Protein AF-A0A662MNM0-F1 (afdb_monomer_lite)

Secondary structure (DSSP, 8-state):
-PPPPHHHHHHHHHHHHHTT--GGG-HHHHHHHHHHHHHHHTPPTTSTHHHHHHHHHHHHHTTTT-HHHHHHHHHHHHHHHHHHHHHHHHHHTTS---PPPP--HHHHHHHGGG---HHHHHHHHHHHHHHHHHHHHHHHHHHHHHT-

pLDDT: mean 77.23, std 17.56, range [38.41, 95.81]

Structure (mmCIF, N/CA/C/O backbone):
data_AF-A0A662MNM0-F1
#
_entry.id   AF-A0A662MNM0-F1
#
loop_
_atom_site.group_PDB
_atom_site.id
_atom_site.type_symbol
_atom_site.label_atom_id
_atom_site.label_alt_id
_atom_site.label_comp_id
_atom_site.label_asym_id
_atom_site.label_entity_id
_atom_site.label_seq_id
_atom_site.pdbx_PDB_ins_code
_atom_site.Cartn_x
_atom_site.Cartn_y
_atom_site.Cartn_z
_atom_site.occupancy
_atom_site.B_iso_or_equiv
_atom_site.auth_seq_id
_atom_site.auth_comp_id
_atom_site.auth_asym_id
_atom_site.auth_atom_id
_atom_site.pdbx_PDB_model_num
ATOM 1 N N . MET A 1 1 ? -4.646 8.590 -11.376 1.00 70.25 1 MET A N 1
ATOM 2 C CA . MET A 1 1 ? -5.258 8.574 -10.025 1.00 70.25 1 MET A 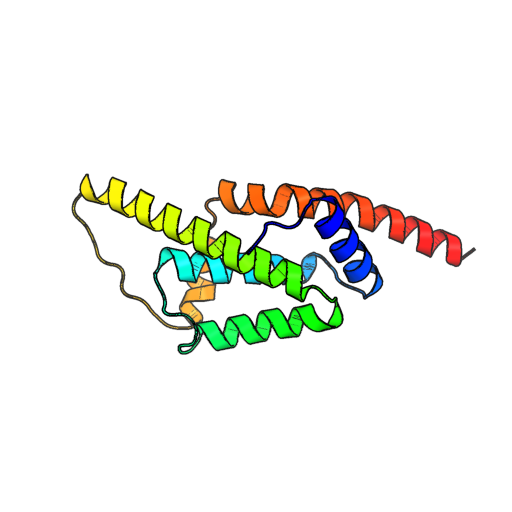CA 1
ATOM 3 C C . MET A 1 1 ? -4.699 9.737 -9.214 1.00 70.25 1 MET A C 1
ATOM 5 O O . MET A 1 1 ? -3.491 9.937 -9.261 1.00 70.25 1 MET A O 1
ATOM 9 N N . LYS A 1 2 ? -5.546 10.512 -8.523 1.00 82.31 2 LYS A N 1
ATOM 10 C CA . LYS A 1 2 ? -5.106 11.634 -7.674 1.00 82.31 2 LYS A CA 1
ATOM 11 C C . LYS A 1 2 ? -4.439 11.101 -6.398 1.00 82.31 2 LYS A C 1
ATOM 13 O O . LYS A 1 2 ? -4.939 10.139 -5.818 1.00 82.31 2 LYS A O 1
ATOM 18 N N . GLU A 1 3 ? -3.319 11.698 -5.996 1.00 85.62 3 GLU A N 1
ATOM 19 C CA . GLU A 1 3 ? -2.673 11.416 -4.708 1.00 85.62 3 GLU A CA 1
ATOM 20 C C . GLU A 1 3 ? -3.598 11.876 -3.565 1.00 85.62 3 GLU A C 1
ATOM 22 O O . GLU A 1 3 ? -4.094 13.006 -3.625 1.00 85.62 3 GLU A O 1
ATOM 27 N N . PRO A 1 4 ? -3.913 11.005 -2.586 1.00 88.56 4 PRO A N 1
ATOM 28 C CA . PRO A 1 4 ? -4.736 11.386 -1.446 1.00 88.56 4 PRO A CA 1
ATOM 29 C C . PRO A 1 4 ? -4.005 12.430 -0.597 1.00 88.56 4 PRO A C 1
ATOM 31 O O . PRO A 1 4 ? -2.785 12.362 -0.443 1.00 88.56 4 PRO A O 1
ATOM 34 N N . SER A 1 5 ? -4.749 13.384 -0.039 1.00 91.81 5 SER A N 1
ATOM 35 C CA . SER A 1 5 ? -4.183 14.350 0.905 1.00 91.81 5 SER A CA 1
ATOM 36 C C . SER A 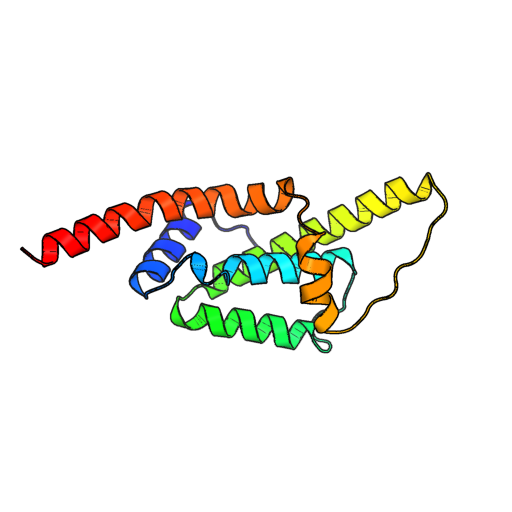1 5 ? -3.753 13.668 2.206 1.00 91.81 5 SER A C 1
ATOM 38 O O . SER A 1 5 ? -4.177 12.552 2.522 1.00 91.81 5 SER A O 1
ATOM 40 N N . GLU A 1 6 ? -2.926 14.349 2.996 1.00 89.06 6 GLU A N 1
ATOM 41 C CA . GLU A 1 6 ? -2.499 13.819 4.289 1.00 89.06 6 GLU A CA 1
ATOM 42 C C . GLU A 1 6 ? -3.683 13.609 5.250 1.00 89.06 6 GLU A C 1
ATOM 44 O O . GLU A 1 6 ? -3.788 12.546 5.861 1.00 89.06 6 GLU A O 1
ATOM 49 N N . GLU A 1 7 ? -4.631 14.551 5.305 1.00 90.00 7 GLU A N 1
ATOM 50 C CA . GLU A 1 7 ? -5.903 14.392 6.023 1.00 90.00 7 GLU A CA 1
ATOM 51 C C . GLU A 1 7 ? -6.703 13.163 5.566 1.00 90.00 7 GLU A C 1
ATOM 53 O O . GLU A 1 7 ? -7.251 12.441 6.400 1.00 90.00 7 GLU A O 1
ATOM 58 N N . GLU A 1 8 ? -6.761 12.885 4.258 1.00 91.50 8 GLU A N 1
ATOM 59 C CA . GLU A 1 8 ? -7.443 11.691 3.748 1.00 91.50 8 GLU A CA 1
ATOM 60 C C . GLU A 1 8 ? -6.740 10.406 4.206 1.00 91.50 8 GLU A C 1
ATOM 62 O O . GLU A 1 8 ? -7.406 9.456 4.622 1.00 91.50 8 GLU A O 1
ATOM 67 N N . ILE A 1 9 ? -5.402 10.371 4.159 1.00 91.88 9 ILE A N 1
ATOM 68 C CA . ILE A 1 9 ? -4.603 9.241 4.658 1.00 91.88 9 ILE A CA 1
ATOM 69 C C . ILE A 1 9 ? -4.846 9.056 6.160 1.00 91.88 9 ILE A C 1
ATOM 71 O O . ILE A 1 9 ? -5.067 7.931 6.612 1.00 91.88 9 ILE A O 1
ATOM 75 N N . ARG A 1 10 ? -4.865 10.151 6.928 1.00 91.62 10 ARG A N 1
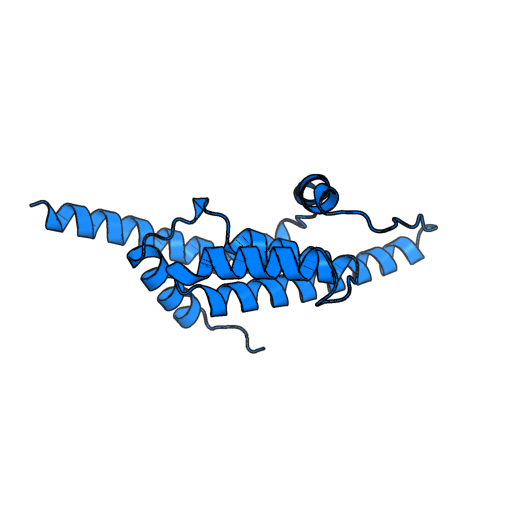ATOM 76 C CA . ARG A 1 10 ? -5.123 10.144 8.371 1.00 91.62 10 ARG A CA 1
ATOM 77 C C . ARG A 1 10 ? -6.482 9.552 8.705 1.00 91.62 10 ARG A C 1
ATOM 79 O O . ARG A 1 10 ? -6.558 8.675 9.563 1.00 91.62 10 ARG A O 1
ATOM 86 N N . GLU A 1 11 ? -7.536 9.977 8.019 1.00 93.31 11 GLU A N 1
ATOM 87 C CA . GLU A 1 11 ? -8.883 9.465 8.271 1.00 93.31 11 GLU A CA 1
ATOM 88 C C . GLU A 1 11 ? -9.014 7.980 7.903 1.00 93.31 11 GLU A C 1
ATOM 90 O O . GLU A 1 11 ? -9.622 7.206 8.646 1.00 93.31 11 GLU A O 1
ATOM 95 N N . ILE A 1 12 ? -8.399 7.553 6.794 1.00 93.62 12 ILE A N 1
ATOM 96 C CA . ILE A 1 12 ? -8.366 6.137 6.401 1.00 93.62 12 ILE A CA 1
ATOM 97 C C . ILE A 1 12 ? -7.661 5.301 7.473 1.00 93.62 12 ILE A C 1
ATOM 99 O O . ILE A 1 12 ? -8.218 4.301 7.925 1.00 93.62 12 ILE A O 1
ATOM 103 N N . LEU A 1 13 ? -6.466 5.713 7.905 1.00 91.50 13 LEU A N 1
ATOM 104 C CA . LEU A 1 13 ? -5.682 4.973 8.895 1.00 91.50 13 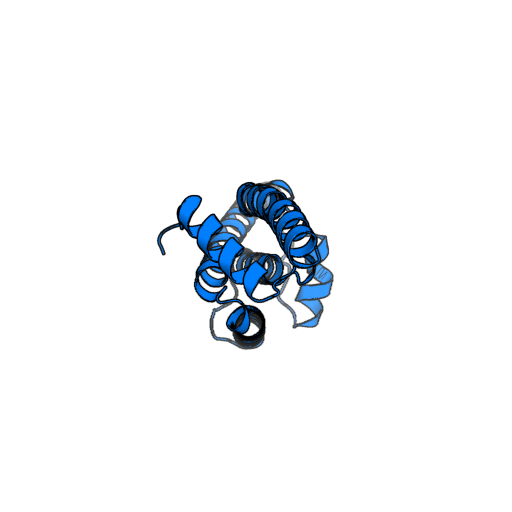LEU A CA 1
ATOM 105 C C . LEU A 1 13 ? -6.370 4.953 10.259 1.00 91.50 13 LEU A C 1
ATOM 107 O O . LEU A 1 13 ? -6.430 3.904 10.892 1.00 91.50 13 LEU A O 1
ATOM 111 N N . ARG A 1 14 ? -6.975 6.063 10.691 1.00 91.06 14 ARG A N 1
ATOM 112 C CA . ARG A 1 14 ? -7.735 6.115 11.947 1.00 91.06 14 ARG A CA 1
ATOM 113 C C . ARG A 1 14 ? -8.868 5.093 11.963 1.00 91.06 14 ARG A C 1
ATOM 115 O O . ARG A 1 14 ? -9.001 4.348 12.932 1.00 91.06 14 ARG A O 1
ATOM 122 N N . ARG A 1 15 ? -9.653 5.029 10.883 1.00 91.31 15 ARG A N 1
ATOM 123 C CA . ARG A 1 15 ? -10.728 4.037 10.733 1.00 91.31 15 ARG A CA 1
ATOM 124 C C . ARG A 1 15 ? -10.184 2.617 10.659 1.00 91.31 15 ARG A C 1
ATOM 126 O O . ARG A 1 15 ? -10.755 1.727 11.274 1.00 91.31 15 ARG A O 1
ATOM 133 N N . ALA A 1 16 ? -9.089 2.405 9.934 1.00 91.75 16 ALA A N 1
ATOM 134 C CA . ALA A 1 16 ? -8.463 1.094 9.823 1.00 91.75 16 ALA A CA 1
ATOM 135 C C . ALA A 1 16 ? -8.038 0.568 11.200 1.00 91.75 16 ALA A C 1
ATOM 137 O O . ALA A 1 16 ? -8.369 -0.563 11.543 1.00 91.75 16 ALA A O 1
ATOM 138 N N . VAL A 1 17 ? -7.381 1.393 12.024 1.00 89.44 17 VAL A N 1
ATOM 139 C CA . VAL A 1 17 ? -6.948 0.976 13.368 1.00 89.44 17 VAL A CA 1
ATOM 140 C C . VAL A 1 17 ? -8.146 0.723 14.293 1.00 89.44 17 VAL A C 1
ATOM 142 O O . VAL A 1 17 ? -8.128 -0.234 15.059 1.00 89.44 17 VAL A O 1
ATOM 145 N N . GLN A 1 18 ? -9.235 1.496 14.185 1.00 88.56 18 GLN A N 1
ATOM 146 C CA . GLN A 1 18 ? -10.491 1.189 14.895 1.00 88.56 18 GLN A CA 1
ATOM 147 C C . GLN A 1 18 ? -11.091 -0.169 14.497 1.00 88.56 18 GLN A C 1
ATOM 149 O O . GLN A 1 18 ? -11.770 -0.796 15.303 1.00 88.56 18 GLN A O 1
ATOM 154 N N . LEU A 1 19 ? -10.836 -0.618 13.267 1.00 89.69 19 LEU A N 1
ATOM 155 C CA . LEU A 1 19 ? -11.240 -1.926 12.747 1.00 89.69 19 LEU A CA 1
ATOM 156 C C . LEU A 1 19 ? -10.208 -3.031 13.042 1.00 89.69 19 LEU A C 1
ATOM 158 O O . LEU A 1 19 ? -10.356 -4.141 12.537 1.00 89.69 19 LEU A O 1
ATOM 162 N N . GLY A 1 20 ? -9.175 -2.745 13.841 1.00 87.81 20 GLY A N 1
ATOM 163 C CA . GLY A 1 20 ? -8.152 -3.713 14.243 1.00 87.81 20 GLY A CA 1
ATOM 164 C C . GLY A 1 20 ? -6.963 -3.830 13.290 1.00 87.81 20 GLY A C 1
ATOM 165 O O . GLY A 1 20 ? -6.224 -4.803 13.372 1.00 87.81 20 GLY A O 1
ATOM 166 N N . TYR A 1 21 ? -6.766 -2.875 12.376 1.00 87.81 21 TYR A N 1
ATOM 167 C CA . TYR A 1 21 ? -5.563 -2.850 11.544 1.00 87.81 21 TYR A CA 1
ATOM 168 C C . TYR A 1 21 ? -4.321 -2.538 12.382 1.00 87.81 21 TYR A C 1
ATOM 170 O O . TYR A 1 21 ? -4.242 -1.493 13.036 1.00 87.81 21 TYR A O 1
ATOM 178 N N . GLU A 1 22 ? -3.315 -3.397 12.270 1.00 83.94 22 GLU A N 1
ATOM 179 C CA . GLU A 1 22 ? -1.988 -3.195 12.840 1.00 83.94 22 GLU A CA 1
ATOM 180 C C . GLU A 1 22 ? -0.967 -2.971 11.721 1.00 83.94 22 GLU A C 1
ATOM 182 O O . GLU A 1 22 ? -1.057 -3.552 10.640 1.00 83.94 22 GLU A O 1
ATOM 187 N N . LYS A 1 23 ? 0.017 -2.095 11.958 1.00 74.06 23 LYS A N 1
ATOM 188 C CA . LYS A 1 23 ? 1.037 -1.777 10.944 1.00 74.06 23 LYS A CA 1
ATOM 189 C C . LYS A 1 23 ? 1.861 -3.021 10.592 1.00 74.06 23 LYS A C 1
ATOM 191 O O . LYS A 1 23 ? 2.260 -3.198 9.449 1.00 74.06 23 LYS A O 1
ATOM 196 N N . GLU A 1 24 ? 2.058 -3.871 11.586 1.00 77.56 24 GLU A N 1
ATOM 197 C CA . GLU A 1 24 ? 2.765 -5.143 11.570 1.00 77.56 24 GLU A CA 1
ATOM 198 C C . GLU A 1 24 ? 2.141 -6.163 10.598 1.00 77.56 24 GLU A C 1
ATOM 200 O O . GLU A 1 24 ? 2.755 -7.177 10.297 1.00 77.56 24 GLU A O 1
ATOM 205 N N . MET A 1 25 ? 0.941 -5.890 10.069 1.00 78.31 25 MET A N 1
ATOM 206 C CA . MET A 1 25 ? 0.300 -6.706 9.035 1.00 78.31 25 MET A CA 1
ATOM 207 C C . MET A 1 25 ? 0.873 -6.482 7.624 1.00 78.31 25 MET A C 1
ATOM 209 O O . MET A 1 25 ? 0.443 -7.166 6.699 1.00 78.31 25 MET A O 1
ATOM 213 N N . GLU A 1 26 ? 1.748 -5.486 7.436 1.00 86.12 26 GLU A N 1
ATOM 214 C CA . GLU A 1 26 ? 2.523 -5.180 6.213 1.00 86.12 26 GLU A CA 1
ATOM 215 C C . GLU A 1 26 ? 1.729 -4.965 4.903 1.00 86.12 26 GLU A C 1
ATOM 217 O O . GLU A 1 26 ? 2.307 -4.630 3.874 1.00 86.12 26 GLU A O 1
ATOM 222 N N . ILE A 1 27 ? 0.391 -5.006 4.931 1.00 92.94 27 ILE A N 1
ATOM 223 C CA . ILE A 1 27 ? -0.493 -4.929 3.748 1.00 92.94 27 ILE A CA 1
ATOM 224 C C . ILE A 1 27 ? -0.209 -3.695 2.871 1.00 92.94 27 ILE A C 1
ATOM 226 O O . ILE A 1 27 ? -0.263 -3.753 1.641 1.00 92.94 27 ILE A O 1
ATOM 230 N N . LEU A 1 28 ? 0.068 -2.550 3.503 1.00 92.00 28 LEU A N 1
ATOM 231 C CA . LEU A 1 28 ? 0.400 -1.312 2.796 1.00 92.00 28 LEU A CA 1
ATOM 232 C C . LEU A 1 28 ? 1.749 -1.423 2.071 1.00 92.00 28 LEU A C 1
ATOM 234 O O . LEU A 1 28 ? 1.881 -0.937 0.947 1.00 92.00 28 LEU A O 1
ATOM 238 N N . GLU A 1 29 ? 2.736 -2.053 2.709 1.00 90.50 29 GLU A N 1
ATOM 239 C CA . GLU A 1 29 ? 4.073 -2.268 2.153 1.00 90.50 29 GLU A CA 1
ATOM 240 C C . GLU A 1 29 ? 4.025 -3.250 0.989 1.00 90.50 29 GLU A C 1
ATOM 242 O O . GLU A 1 29 ? 4.600 -2.960 -0.058 1.00 90.50 29 GLU A O 1
ATOM 247 N N . ASP A 1 30 ? 3.263 -4.336 1.122 1.00 91.94 30 ASP A N 1
ATOM 248 C CA . ASP A 1 30 ? 3.042 -5.317 0.057 1.00 91.94 30 ASP A CA 1
ATOM 249 C C . ASP A 1 30 ? 2.478 -4.658 -1.205 1.00 91.94 30 ASP A C 1
ATOM 251 O O . ASP A 1 30 ? 2.977 -4.886 -2.307 1.00 91.94 30 ASP A O 1
ATOM 255 N N . ALA A 1 31 ? 1.480 -3.777 -1.055 1.00 93.94 31 ALA A N 1
ATOM 256 C CA . ALA A 1 31 ? 0.899 -3.048 -2.183 1.00 93.94 31 ALA A CA 1
ATOM 257 C C . ALA A 1 31 ? 1.947 -2.206 -2.919 1.00 93.94 31 ALA A C 1
ATOM 259 O O . ALA A 1 31 ? 2.013 -2.225 -4.149 1.00 93.94 31 ALA A O 1
ATOM 260 N N . TYR A 1 32 ? 2.770 -1.476 -2.163 1.00 92.38 32 TYR A N 1
ATOM 261 C CA . TYR A 1 32 ? 3.835 -0.653 -2.723 1.00 92.38 32 TYR A CA 1
ATOM 262 C C . TYR A 1 32 ? 4.907 -1.505 -3.419 1.00 92.38 32 TYR A C 1
ATOM 264 O O . TYR A 1 32 ? 5.270 -1.206 -4.557 1.00 92.38 32 TYR A O 1
ATOM 272 N N . LYS A 1 33 ? 5.383 -2.573 -2.764 1.00 89.44 33 LYS A N 1
ATOM 273 C CA . LYS A 1 33 ? 6.414 -3.489 -3.282 1.00 89.44 33 LYS A CA 1
ATOM 274 C C . LYS A 1 33 ? 5.960 -4.171 -4.571 1.00 89.44 33 LYS A C 1
ATOM 276 O O . LYS A 1 33 ? 6.710 -4.183 -5.546 1.00 89.44 33 LYS A O 1
ATOM 281 N N . LEU A 1 34 ? 4.722 -4.671 -4.607 1.00 91.75 34 LEU A N 1
ATOM 282 C CA . LEU A 1 34 ? 4.148 -5.278 -5.808 1.00 91.75 34 LEU A CA 1
ATOM 283 C C . LEU A 1 34 ? 4.100 -4.272 -6.960 1.00 91.75 34 LEU A C 1
ATOM 285 O O . LEU A 1 34 ? 4.582 -4.564 -8.052 1.00 91.75 34 LEU A O 1
ATOM 289 N N . GLY A 1 35 ? 3.572 -3.070 -6.706 1.00 91.69 35 GLY A N 1
ATOM 290 C CA . GLY A 1 35 ? 3.530 -2.011 -7.710 1.00 91.69 35 GLY A CA 1
ATOM 291 C C . GLY A 1 35 ? 4.921 -1.688 -8.244 1.00 91.69 35 GLY A C 1
ATOM 292 O O . GLY A 1 35 ? 5.126 -1.662 -9.454 1.00 91.69 35 GLY A O 1
ATOM 293 N N . PHE A 1 36 ? 5.891 -1.501 -7.348 1.00 89.56 36 PHE A N 1
ATOM 294 C CA . PHE A 1 36 ? 7.280 -1.230 -7.711 1.00 89.56 36 PHE A CA 1
ATOM 295 C C . PHE A 1 36 ? 7.868 -2.308 -8.617 1.00 89.56 36 PHE A C 1
ATOM 297 O O . PHE A 1 36 ? 8.420 -1.965 -9.659 1.00 89.56 36 PHE A O 1
ATOM 304 N N . SER A 1 37 ? 7.692 -3.585 -8.269 1.00 86.69 37 SER A N 1
ATOM 305 C CA . SER A 1 37 ? 8.145 -4.707 -9.098 1.00 86.69 37 SER A CA 1
ATOM 306 C C . SER A 1 37 ? 7.539 -4.648 -10.506 1.00 86.69 37 SER A C 1
ATOM 308 O O . SER A 1 37 ? 8.269 -4.648 -11.498 1.00 86.69 37 SER A O 1
ATOM 310 N N . VAL A 1 38 ? 6.217 -4.464 -10.605 1.00 89.06 38 VAL A N 1
ATOM 311 C CA . VAL A 1 38 ? 5.515 -4.336 -11.894 1.00 89.06 38 VAL A CA 1
ATOM 312 C C . VAL A 1 38 ? 6.091 -3.200 -12.738 1.00 89.06 38 VAL A C 1
ATOM 314 O O . VAL A 1 38 ? 6.369 -3.388 -13.921 1.00 89.06 38 VAL A O 1
ATOM 317 N N . GLY A 1 39 ? 6.304 -2.030 -12.134 1.00 88.44 39 GLY A N 1
ATOM 318 C CA . GLY A 1 39 ? 6.877 -0.877 -12.824 1.00 88.44 39 GLY A CA 1
ATOM 319 C C . GLY A 1 39 ? 8.332 -1.072 -13.243 1.00 88.44 39 GLY A C 1
ATOM 320 O O . GLY A 1 39 ? 8.716 -0.649 -14.330 1.00 88.44 39 GLY A O 1
ATOM 321 N N . PHE A 1 40 ? 9.135 -1.709 -12.392 1.00 84.38 40 PHE A N 1
ATOM 322 C CA . PHE A 1 40 ? 10.565 -1.898 -12.609 1.00 84.38 40 PHE A CA 1
ATOM 323 C C . PHE A 1 40 ? 10.859 -2.918 -13.715 1.00 84.38 40 PHE A C 1
ATOM 325 O O . PHE A 1 40 ? 11.677 -2.662 -14.596 1.00 84.38 40 PHE A O 1
ATOM 332 N N . TYR A 1 41 ? 10.169 -4.057 -13.697 1.00 82.38 41 TYR A N 1
ATOM 333 C CA . TYR A 1 41 ? 10.366 -5.134 -14.671 1.00 82.38 41 TYR A CA 1
ATOM 334 C C . TYR A 1 41 ? 9.479 -5.011 -15.915 1.00 82.38 41 TYR A C 1
ATOM 336 O O . TYR A 1 41 ? 9.653 -5.761 -16.873 1.00 82.38 41 TYR A O 1
ATOM 344 N N . GLY A 1 42 ? 8.526 -4.074 -15.920 1.00 79.44 42 GLY A N 1
ATOM 345 C CA . GLY A 1 42 ? 7.595 -3.889 -17.031 1.00 79.44 42 GLY A CA 1
ATOM 346 C C . GLY A 1 42 ? 6.617 -5.055 -17.197 1.00 79.44 42 GLY A C 1
ATOM 347 O O . GLY A 1 42 ? 6.226 -5.370 -18.321 1.00 79.44 42 GLY A O 1
ATOM 348 N N . HIS A 1 43 ? 6.234 -5.716 -16.100 1.00 75.75 43 HIS A N 1
ATOM 349 C CA . HIS A 1 43 ? 5.257 -6.805 -16.145 1.00 75.75 43 HIS A CA 1
ATOM 350 C C . HIS A 1 43 ? 3.897 -6.304 -16.662 1.00 75.75 43 HIS A C 1
ATOM 352 O O . HIS A 1 43 ? 3.451 -5.209 -16.312 1.00 75.75 43 HIS A O 1
ATOM 358 N N . MET A 1 44 ? 3.215 -7.116 -17.478 1.00 69.94 44 MET A N 1
ATOM 359 C CA . MET A 1 44 ? 1.849 -6.811 -17.912 1.00 69.94 44 MET A CA 1
ATOM 360 C C . MET A 1 44 ? 0.867 -6.987 -16.750 1.00 69.94 44 MET A C 1
ATOM 362 O O . MET A 1 44 ? 0.814 -8.036 -16.111 1.00 69.94 44 MET A O 1
ATOM 366 N N . GLU A 1 45 ? 0.065 -5.955 -16.496 1.00 61.31 45 GLU A N 1
ATOM 367 C CA . GLU A 1 45 ? -1.032 -6.022 -15.530 1.00 61.31 45 GLU A CA 1
ATOM 368 C C . GLU A 1 45 ? -2.136 -6.960 -16.037 1.00 61.31 45 GLU A C 1
ATOM 370 O O . GLU A 1 45 ? -2.452 -6.964 -17.225 1.00 61.31 45 GLU A O 1
ATOM 375 N N . GLY A 1 46 ? -2.744 -7.741 -15.138 1.00 61.12 46 GLY A N 1
ATOM 376 C CA . GLY A 1 46 ? -3.822 -8.674 -15.498 1.00 61.12 46 GLY A CA 1
ATOM 377 C C . GLY A 1 46 ? -3.350 -10.001 -16.100 1.00 61.12 46 GLY A C 1
ATOM 378 O O . GLY A 1 46 ? -4.144 -10.703 -16.718 1.00 61.12 46 GLY A O 1
ATOM 379 N N . VAL A 1 47 ? -2.065 -10.343 -1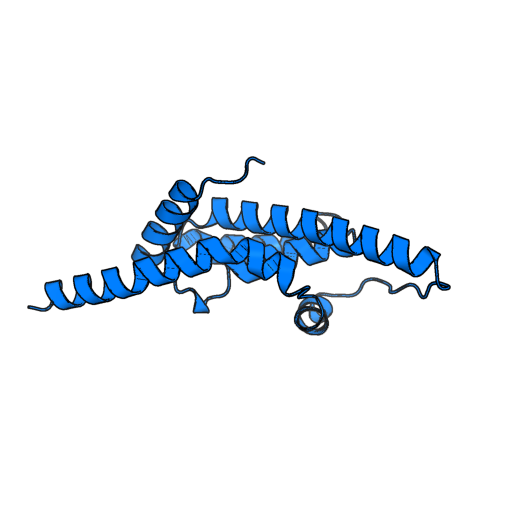5.949 1.00 64.00 47 VAL A N 1
ATOM 380 C CA . VAL A 1 47 ? -1.515 -11.627 -16.396 1.00 64.00 47 VAL A CA 1
ATOM 381 C C . VAL A 1 47 ? -0.852 -12.348 -15.222 1.00 64.00 47 VAL A C 1
ATOM 383 O O . VAL A 1 47 ? 0.018 -11.795 -14.548 1.00 64.00 47 VAL A O 1
ATOM 386 N N . GLY A 1 48 ? -1.251 -13.603 -15.004 1.00 77.38 48 GLY A N 1
ATOM 387 C CA . GLY A 1 48 ? -0.596 -14.529 -14.079 1.00 77.38 48 GLY A CA 1
ATOM 388 C C . GLY A 1 48 ? -0.541 -14.038 -12.628 1.00 77.38 48 GLY A C 1
ATOM 389 O O . GLY A 1 48 ? -1.535 -13.576 -12.068 1.00 77.38 48 GLY A O 1
ATOM 390 N N . TRP A 1 49 ? 0.646 -14.138 -12.025 1.00 83.44 49 TRP A N 1
ATOM 391 C CA . TRP A 1 49 ? 0.881 -13.912 -10.596 1.00 83.44 49 TRP A CA 1
ATOM 392 C C . TRP A 1 49 ? 0.602 -12.473 -10.130 1.00 83.44 49 TRP A C 1
ATOM 394 O O . TRP A 1 49 ? 0.210 -12.271 -8.983 1.00 83.44 49 TRP A O 1
ATOM 404 N N . VAL A 1 50 ? 0.737 -11.465 -11.004 1.00 85.62 50 VAL A N 1
ATOM 405 C CA . VAL A 1 50 ? 0.522 -10.051 -10.635 1.00 85.62 50 VAL A CA 1
ATOM 406 C C . VAL A 1 50 ? -0.934 -9.802 -10.241 1.00 85.62 50 VAL A C 1
ATOM 408 O O . VAL A 1 50 ? -1.209 -9.124 -9.250 1.00 85.62 50 VAL A O 1
ATOM 411 N N . GLU A 1 51 ? -1.882 -10.356 -11.001 1.00 87.88 51 GLU A N 1
ATOM 412 C CA . GLU A 1 51 ? -3.307 -10.204 -10.700 1.00 87.88 51 GLU A CA 1
ATOM 413 C C . GLU A 1 51 ? -3.690 -10.954 -9.419 1.00 87.88 51 GLU A C 1
ATOM 415 O O . GLU A 1 51 ? -4.467 -10.441 -8.606 1.00 87.88 51 GLU A O 1
ATOM 420 N N . GLU A 1 52 ? -3.133 -12.148 -9.217 1.00 89.19 52 GLU A N 1
ATOM 421 C CA . GLU A 1 52 ? -3.367 -12.952 -8.019 1.00 89.19 52 GLU A CA 1
ATOM 422 C C . GLU A 1 52 ? -2.849 -12.256 -6.759 1.00 89.19 52 GLU A C 1
ATOM 424 O O . GLU A 1 52 ? -3.601 -12.106 -5.791 1.00 89.19 52 GLU A O 1
ATOM 429 N N . GLU A 1 53 ? -1.611 -11.762 -6.779 1.00 91.25 53 GLU A N 1
ATOM 430 C CA . GLU A 1 53 ? -1.022 -11.037 -5.652 1.00 91.25 53 GLU A CA 1
ATOM 431 C C . GLU A 1 53 ? -1.762 -9.729 -5.373 1.00 91.25 53 GLU A C 1
ATOM 433 O O . GLU A 1 53 ? -2.112 -9.436 -4.224 1.00 91.25 53 GLU A O 1
ATOM 438 N N . TYR A 1 54 ? -2.124 -8.976 -6.415 1.00 92.75 54 TYR A N 1
ATOM 439 C CA . TYR A 1 54 ? -2.914 -7.761 -6.244 1.00 92.75 54 TYR A CA 1
ATOM 440 C C . TYR A 1 54 ? -4.275 -8.055 -5.593 1.00 92.75 54 TYR A C 1
ATOM 442 O O . TYR A 1 54 ? -4.685 -7.369 -4.651 1.00 92.75 54 TYR A O 1
ATOM 450 N N . LYS A 1 55 ? -4.971 -9.115 -6.031 1.00 94.00 55 LYS A N 1
ATOM 451 C CA . LYS A 1 55 ? -6.230 -9.560 -5.413 1.00 94.00 55 LYS A CA 1
ATOM 452 C C . LYS A 1 55 ? -6.030 -9.977 -3.956 1.00 94.00 55 LYS A C 1
ATOM 454 O O . LYS A 1 55 ? -6.841 -9.583 -3.115 1.00 94.00 55 LYS A O 1
ATOM 459 N N . LYS A 1 56 ? -4.968 -10.724 -3.629 1.00 94.19 56 LYS A N 1
ATOM 460 C CA . LYS A 1 56 ? -4.644 -11.124 -2.246 1.00 94.19 56 LYS A CA 1
ATOM 461 C C . LYS A 1 56 ? -4.454 -9.901 -1.349 1.00 94.19 56 LYS A C 1
ATOM 463 O O . LYS A 1 56 ? -5.099 -9.816 -0.304 1.00 94.19 56 LYS A O 1
ATOM 468 N N . ILE A 1 57 ? -3.654 -8.926 -1.777 1.00 94.94 57 ILE A N 1
ATOM 469 C CA . ILE A 1 57 ? -3.404 -7.679 -1.035 1.00 94.94 57 ILE A CA 1
ATOM 470 C C . ILE A 1 57 ? -4.709 -6.902 -0.815 1.00 94.94 57 ILE A C 1
ATOM 472 O O . ILE A 1 57 ? -5.027 -6.493 0.306 1.00 94.94 57 ILE A O 1
ATOM 476 N N . MET A 1 58 ? -5.520 -6.747 -1.864 1.00 95.31 58 MET A N 1
ATOM 477 C CA . MET A 1 58 ? -6.799 -6.038 -1.774 1.00 95.31 58 MET A CA 1
ATOM 478 C C . MET A 1 58 ? -7.801 -6.748 -0.857 1.00 95.31 58 MET A C 1
ATOM 480 O O . MET A 1 58 ? -8.531 -6.081 -0.118 1.00 95.31 58 MET A O 1
ATOM 484 N N . ASN A 1 59 ? -7.817 -8.083 -0.859 1.00 95.81 59 ASN A N 1
ATOM 485 C CA . ASN A 1 59 ? -8.654 -8.882 0.032 1.00 95.81 59 ASN A CA 1
ATOM 486 C C . ASN A 1 59 ? -8.198 -8.772 1.493 1.00 95.81 59 ASN A C 1
ATOM 488 O O . ASN A 1 59 ? -9.047 -8.564 2.358 1.00 95.81 59 ASN A O 1
ATOM 492 N N . LYS A 1 60 ? -6.885 -8.810 1.767 1.00 94.19 60 LYS A N 1
ATOM 493 C CA . LYS A 1 60 ? -6.324 -8.581 3.113 1.00 94.19 60 LYS A CA 1
ATOM 494 C C . LYS A 1 60 ? -6.699 -7.197 3.661 1.00 94.19 60 LYS A C 1
ATOM 496 O O . LYS A 1 60 ? -7.020 -7.065 4.836 1.00 94.19 60 LYS A O 1
ATOM 501 N N . GLY A 1 61 ? -6.702 -6.162 2.818 1.00 93.44 61 GLY A N 1
ATOM 502 C CA . GLY A 1 61 ? -7.038 -4.793 3.232 1.00 93.44 61 GLY A CA 1
ATOM 503 C C . GLY A 1 61 ? -8.529 -4.448 3.275 1.00 93.44 61 GLY A C 1
ATOM 504 O O . GLY A 1 61 ? -8.895 -3.397 3.811 1.00 93.44 61 GLY A O 1
ATOM 505 N N . ARG A 1 62 ? -9.402 -5.288 2.702 1.00 94.44 62 ARG A N 1
ATOM 506 C CA . ARG A 1 62 ? -10.852 -5.035 2.624 1.00 94.44 62 ARG A CA 1
ATOM 507 C C . ARG A 1 62 ? -11.513 -4.902 4.008 1.00 94.44 62 ARG A C 1
ATOM 509 O O . ARG A 1 62 ? -12.244 -3.923 4.174 1.00 94.44 62 ARG A O 1
ATOM 516 N N . PRO A 1 63 ? -11.261 -5.783 5.000 1.00 94.75 63 PRO A N 1
ATOM 517 C CA . PRO A 1 63 ? -11.833 -5.652 6.346 1.00 94.75 63 PRO A CA 1
ATOM 518 C C . PRO A 1 63 ? -11.519 -4.305 7.010 1.00 94.75 63 PRO A C 1
ATOM 520 O O . PRO A 1 63 ? -12.349 -3.753 7.725 1.00 94.75 63 PRO A O 1
ATOM 523 N N . PHE A 1 64 ? -10.359 -3.730 6.691 1.00 93.62 64 PHE A N 1
ATOM 524 C CA . PHE A 1 64 ? -9.858 -2.478 7.261 1.00 93.62 64 PHE A CA 1
ATOM 525 C C . PHE A 1 64 ? -10.193 -1.237 6.423 1.00 93.62 64 PHE A C 1
ATOM 527 O O . PHE A 1 64 ? -9.729 -0.139 6.723 1.00 93.62 64 PHE A O 1
ATOM 534 N N . LYS A 1 65 ? -10.983 -1.391 5.349 1.00 94.25 65 LYS A N 1
ATOM 535 C CA . LYS A 1 65 ? -11.344 -0.316 4.403 1.00 94.25 65 LYS A CA 1
ATOM 536 C C . LYS A 1 65 ? -10.130 0.391 3.775 1.00 94.25 65 LYS A C 1
ATOM 538 O O . LYS A 1 65 ? -10.199 1.569 3.426 1.00 94.25 65 LYS A O 1
ATOM 543 N N . LEU A 1 66 ? -9.031 -0.338 3.564 1.00 95.25 66 LEU A N 1
ATOM 544 C CA . LEU A 1 66 ? -7.772 0.212 3.041 1.00 95.25 66 LEU A CA 1
ATOM 545 C C . LEU A 1 66 ? -7.712 0.316 1.510 1.00 95.25 66 LEU A C 1
ATOM 547 O O . LEU A 1 66 ? -6.742 0.846 0.979 1.00 95.25 66 LEU A O 1
ATOM 551 N N . SER A 1 67 ? -8.730 -0.142 0.775 1.00 94.12 67 SER A N 1
ATOM 552 C CA . SER A 1 67 ? -8.687 -0.297 -0.691 1.00 94.12 67 SER A CA 1
ATOM 553 C C . SER A 1 67 ? -8.216 0.948 -1.456 1.00 94.12 67 SER A C 1
ATOM 555 O O . SER A 1 67 ? -7.442 0.825 -2.404 1.00 94.12 67 SER A O 1
ATOM 557 N N . LYS A 1 68 ? -8.637 2.156 -1.046 1.00 94.19 68 LYS A N 1
ATOM 558 C CA . LYS A 1 68 ? -8.194 3.416 -1.678 1.00 94.19 68 LYS A CA 1
ATOM 559 C C . LYS A 1 68 ? -6.696 3.660 -1.461 1.00 94.19 68 LYS A C 1
ATOM 561 O O . LYS A 1 68 ? -6.003 4.046 -2.400 1.00 94.19 68 LYS A O 1
ATOM 566 N N . LEU A 1 69 ? -6.208 3.420 -0.242 1.00 94.25 69 LEU A N 1
ATOM 567 C CA . LEU A 1 69 ? -4.805 3.608 0.121 1.00 94.25 69 LEU A CA 1
ATOM 568 C C . LEU A 1 69 ? -3.909 2.538 -0.519 1.00 94.25 69 LEU A C 1
ATOM 570 O O . LEU A 1 69 ? -2.856 2.875 -1.046 1.00 94.25 69 LEU A O 1
ATOM 574 N N . LEU A 1 70 ? -4.362 1.283 -0.567 1.00 95.75 70 LEU A N 1
ATOM 575 C CA . LEU A 1 70 ? -3.655 0.194 -1.250 1.00 95.75 70 LEU A CA 1
ATOM 576 C C . LEU A 1 70 ? -3.496 0.469 -2.743 1.00 95.75 70 LEU A C 1
ATOM 578 O O . LEU A 1 70 ? -2.391 0.380 -3.272 1.00 95.75 70 LEU A O 1
ATOM 582 N N . LYS A 1 71 ? -4.575 0.888 -3.415 1.00 95.31 71 LYS A N 1
ATOM 583 C CA . LYS A 1 71 ? -4.511 1.265 -4.831 1.00 95.31 71 LYS A CA 1
ATOM 584 C C . LYS A 1 71 ? -3.539 2.422 -5.064 1.00 95.31 71 LYS A C 1
ATOM 586 O O . LYS A 1 71 ? -2.778 2.393 -6.023 1.00 95.31 71 LYS A O 1
ATOM 591 N N . TYR A 1 72 ? -3.538 3.422 -4.183 1.00 94.88 72 TYR A N 1
ATOM 592 C CA . TYR A 1 72 ? -2.592 4.536 -4.260 1.00 94.88 72 TYR A CA 1
ATOM 593 C C . TYR A 1 72 ? -1.141 4.056 -4.149 1.00 94.88 72 TYR A C 1
ATOM 595 O O . TYR A 1 72 ? -0.318 4.435 -4.979 1.00 94.88 72 TYR A O 1
ATOM 603 N N . LEU A 1 73 ? -0.842 3.229 -3.146 1.00 93.88 73 LEU A N 1
ATOM 604 C CA . LEU A 1 73 ? 0.507 2.735 -2.883 1.00 93.88 73 LEU A CA 1
ATOM 605 C C . LEU A 1 73 ? 1.024 1.850 -4.012 1.00 93.88 73 LEU A C 1
ATOM 607 O O . LEU A 1 73 ? 2.162 2.031 -4.429 1.00 93.88 73 LEU A O 1
ATOM 611 N N . TYR A 1 74 ? 0.177 0.983 -4.565 1.00 94.44 74 TYR A N 1
ATOM 612 C CA . TYR A 1 74 ? 0.502 0.197 -5.753 1.00 94.44 74 TYR A CA 1
ATOM 613 C C . TYR A 1 74 ? 0.849 1.089 -6.956 1.00 94.44 74 TYR A C 1
ATOM 615 O O . TYR A 1 74 ? 1.925 0.973 -7.537 1.00 94.44 74 TYR A O 1
ATOM 623 N N . GLU A 1 75 ? -0.011 2.056 -7.290 1.00 93.69 75 GLU A N 1
ATOM 624 C CA . GLU A 1 75 ? 0.225 2.974 -8.415 1.00 93.69 75 GLU A CA 1
ATOM 625 C C . GLU A 1 75 ? 1.453 3.872 -8.215 1.00 93.69 75 GLU A C 1
ATOM 627 O O . GLU A 1 75 ? 2.083 4.304 -9.185 1.00 93.69 75 GLU A O 1
ATOM 632 N N . LYS A 1 76 ? 1.764 4.214 -6.961 1.00 91.69 76 LYS A N 1
ATOM 633 C CA . LYS A 1 76 ? 2.959 4.977 -6.604 1.00 91.69 76 LYS A CA 1
ATOM 634 C C . LYS A 1 76 ? 4.208 4.121 -6.756 1.00 91.69 76 LYS A C 1
ATOM 636 O O . LYS A 1 76 ? 5.117 4.537 -7.466 1.00 91.69 76 LYS A O 1
ATOM 641 N N . GLY A 1 77 ? 4.199 2.917 -6.184 1.00 90.94 77 GLY A N 1
ATOM 642 C CA . GLY A 1 77 ? 5.262 1.932 -6.344 1.00 90.94 77 GLY A CA 1
ATOM 643 C C . GLY A 1 77 ? 5.576 1.710 -7.818 1.00 90.94 77 GLY A C 1
ATOM 644 O O . GLY A 1 77 ? 6.714 1.891 -8.225 1.00 90.94 77 GLY A O 1
ATOM 645 N N . LYS A 1 78 ? 4.560 1.460 -8.649 1.00 91.94 78 LYS A N 1
ATOM 646 C CA . LYS A 1 78 ? 4.704 1.259 -10.101 1.00 91.94 78 LYS A CA 1
ATOM 647 C C . LYS A 1 78 ? 5.377 2.420 -10.821 1.00 91.94 78 LYS A C 1
ATOM 649 O O . LYS A 1 78 ? 6.274 2.206 -11.633 1.00 91.94 78 LYS A O 1
ATOM 654 N N . ARG A 1 79 ? 4.989 3.659 -10.515 1.00 90.88 79 ARG A N 1
ATOM 655 C CA . ARG A 1 79 ? 5.650 4.844 -11.080 1.00 90.88 79 ARG A CA 1
ATOM 656 C C . ARG A 1 79 ? 7.108 4.941 -10.642 1.00 90.88 79 ARG A C 1
ATOM 658 O O . ARG A 1 79 ? 7.967 5.200 -11.478 1.00 90.88 79 ARG A O 1
ATOM 665 N N . GLU A 1 80 ? 7.388 4.718 -9.363 1.00 89.06 80 GLU A N 1
ATOM 666 C CA . GLU A 1 80 ? 8.753 4.762 -8.831 1.00 89.06 80 GLU A CA 1
ATOM 667 C C . GLU A 1 80 ? 9.630 3.634 -9.399 1.00 89.06 80 GLU A C 1
ATOM 669 O O . GLU A 1 80 ? 10.767 3.890 -9.785 1.00 89.06 80 GLU A O 1
ATOM 674 N N . GLY A 1 81 ? 9.086 2.427 -9.563 1.00 87.12 81 GLY A N 1
ATOM 675 C CA . GLY A 1 81 ? 9.770 1.297 -10.192 1.00 87.12 81 GLY A CA 1
ATOM 676 C C . GLY A 1 81 ? 10.134 1.573 -11.650 1.00 87.12 81 GLY A C 1
ATOM 677 O O . GLY A 1 81 ? 11.273 1.349 -12.052 1.00 87.12 81 GLY A O 1
ATOM 678 N N . ALA A 1 82 ? 9.212 2.143 -12.431 1.00 87.12 82 ALA A N 1
ATOM 679 C CA . ALA A 1 82 ? 9.478 2.511 -13.823 1.00 87.12 82 ALA A CA 1
ATOM 680 C C . ALA A 1 82 ? 10.551 3.610 -13.954 1.00 87.12 82 ALA A C 1
ATOM 682 O O . ALA A 1 82 ? 11.378 3.578 -14.873 1.00 87.12 82 ALA A O 1
ATOM 683 N N . LEU A 1 83 ? 10.566 4.574 -13.024 1.00 85.50 83 LEU A N 1
ATOM 684 C CA . LEU A 1 83 ? 11.612 5.598 -12.948 1.00 85.50 83 LEU A CA 1
ATOM 685 C C . LEU A 1 83 ? 12.974 4.981 -12.609 1.00 85.50 83 LEU A C 1
ATOM 687 O O . LEU A 1 83 ? 13.962 5.300 -13.268 1.00 85.50 83 LEU A O 1
ATOM 691 N N . GLU A 1 84 ? 13.022 4.071 -11.636 1.00 84.00 84 GLU A N 1
ATOM 692 C CA . GLU A 1 84 ? 14.247 3.369 -11.244 1.00 84.00 84 GLU A CA 1
ATOM 693 C C . GLU A 1 84 ? 14.794 2.506 -12.392 1.00 84.00 84 GLU A C 1
ATOM 695 O O . GLU A 1 84 ? 15.990 2.538 -12.681 1.00 84.00 84 GLU A O 1
ATOM 700 N N . ALA A 1 85 ? 13.929 1.781 -13.105 1.00 82.44 85 ALA A N 1
ATOM 701 C CA . ALA A 1 85 ? 14.320 0.999 -14.276 1.00 82.44 85 ALA A CA 1
ATOM 702 C C . ALA A 1 85 ? 14.892 1.887 -15.388 1.00 82.44 85 ALA A C 1
ATOM 704 O O . ALA A 1 85 ? 15.926 1.569 -15.980 1.00 82.44 85 ALA A O 1
ATOM 705 N N . SER A 1 86 ? 14.265 3.041 -15.628 1.00 80.06 86 SER A N 1
ATOM 706 C CA . SER A 1 86 ? 14.754 4.034 -16.590 1.00 80.06 86 SER A CA 1
ATOM 707 C C . SER A 1 86 ? 16.118 4.597 -16.179 1.00 80.06 86 SER A C 1
ATOM 709 O O . SER A 1 86 ? 17.020 4.704 -17.011 1.00 80.06 86 SER A O 1
ATOM 711 N N . TYR A 1 87 ? 16.302 4.893 -14.889 1.00 78.50 87 TYR A N 1
ATOM 712 C CA . TYR A 1 87 ? 17.567 5.367 -14.334 1.00 78.50 87 TYR A CA 1
ATOM 713 C C . TYR A 1 87 ? 18.678 4.317 -14.471 1.00 78.50 87 TYR A C 1
ATOM 715 O O . TYR A 1 87 ? 19.736 4.614 -15.029 1.00 78.50 87 TYR A O 1
ATOM 723 N N . LYS A 1 88 ? 18.425 3.060 -14.082 1.00 76.44 88 LYS A N 1
ATOM 724 C CA . LYS A 1 88 ? 19.383 1.956 -14.258 1.00 76.44 88 LYS A CA 1
ATOM 725 C C . LYS A 1 88 ? 19.733 1.715 -15.721 1.00 76.44 88 LYS A C 1
ATOM 727 O O . LYS A 1 88 ? 20.902 1.514 -16.033 1.00 76.44 88 LYS A O 1
ATOM 732 N N . LYS A 1 89 ? 18.757 1.792 -16.630 1.00 72.50 89 LYS A N 1
ATOM 733 C CA . LYS A 1 89 ? 19.011 1.690 -18.072 1.00 72.50 89 LYS A CA 1
ATOM 734 C C . LYS A 1 89 ? 19.901 2.830 -18.567 1.00 72.50 89 LYS A C 1
ATOM 736 O O . LYS A 1 89 ? 20.813 2.580 -19.348 1.00 72.50 89 LYS A O 1
ATOM 741 N N . SER A 1 90 ? 19.687 4.057 -18.085 1.00 71.88 90 SER A N 1
ATOM 742 C CA . SER A 1 90 ? 20.537 5.203 -18.438 1.00 71.88 90 SER A CA 1
ATOM 743 C C . SER A 1 90 ? 21.977 5.058 -17.927 1.00 71.88 90 SER A C 1
ATOM 745 O O . SER A 1 90 ? 22.908 5.426 -18.635 1.00 71.88 90 SER A O 1
ATOM 747 N N . LEU A 1 91 ? 22.168 4.448 -16.752 1.00 69.06 91 LEU A N 1
ATOM 748 C CA . LEU A 1 91 ? 23.487 4.130 -16.199 1.00 69.06 91 LEU A CA 1
ATOM 749 C C . LEU A 1 91 ? 24.165 2.964 -16.941 1.00 69.06 91 LEU A C 1
ATOM 751 O O . LEU A 1 91 ? 25.352 3.039 -17.244 1.00 69.06 91 LEU A O 1
ATOM 755 N N . SER A 1 92 ? 23.417 1.908 -17.280 1.00 56.88 92 SER A N 1
ATOM 756 C CA . SER A 1 92 ? 23.928 0.745 -18.027 1.00 56.88 92 SER A CA 1
ATOM 757 C C . SER A 1 92 ? 24.220 1.062 -19.497 1.00 56.88 92 SER A C 1
ATOM 759 O O . SER A 1 92 ? 25.110 0.466 -20.090 1.00 56.88 92 SER A O 1
ATOM 761 N N . LEU A 1 93 ? 23.591 2.072 -20.097 1.00 51.72 93 LEU A N 1
ATOM 762 C CA . LEU A 1 93 ? 24.025 2.583 -21.404 1.00 51.72 93 LEU A CA 1
ATOM 763 C C . LEU A 1 93 ? 25.431 3.231 -21.362 1.00 51.72 93 LEU A C 1
ATOM 765 O O . LEU A 1 93 ? 26.004 3.484 -22.418 1.00 51.72 93 LEU A O 1
ATOM 769 N N . GLY A 1 94 ? 26.016 3.433 -20.171 1.00 48.31 94 GLY A N 1
ATOM 770 C CA . GLY A 1 94 ? 27.432 3.766 -19.966 1.00 48.31 94 GLY A CA 1
ATOM 771 C C . GLY A 1 94 ? 28.362 2.563 -19.716 1.00 48.31 94 GLY A C 1
ATOM 772 O O . GLY A 1 94 ? 29.579 2.725 -19.786 1.00 48.31 94 GLY A O 1
ATOM 773 N N . ALA A 1 95 ? 27.834 1.360 -19.456 1.00 48.69 95 ALA A N 1
ATOM 774 C CA . ALA A 1 95 ? 28.603 0.138 -19.192 1.00 48.69 95 ALA A CA 1
ATOM 775 C C . ALA A 1 95 ? 27.830 -1.112 -19.666 1.00 48.69 95 ALA A C 1
ATOM 777 O O . ALA A 1 95 ? 26.770 -1.426 -19.128 1.00 48.69 95 ALA A O 1
ATOM 778 N N . LYS A 1 96 ? 28.371 -1.799 -20.689 1.00 41.22 96 LYS A N 1
ATOM 779 C CA . LYS A 1 96 ? 27.816 -2.976 -21.399 1.00 41.22 96 LYS A CA 1
ATOM 780 C C . LYS A 1 96 ? 26.887 -3.861 -20.542 1.00 41.22 96 LYS A C 1
ATOM 782 O O . LYS A 1 96 ? 27.267 -4.321 -19.475 1.00 41.22 96 LYS A O 1
ATOM 787 N N . SER A 1 97 ? 25.691 -4.101 -21.074 1.00 40.25 97 SER A N 1
ATOM 788 C CA . SER A 1 97 ? 24.519 -4.716 -20.445 1.00 40.25 97 SER A CA 1
ATOM 789 C C . SER A 1 97 ? 24.601 -6.232 -20.239 1.00 40.25 97 SER A C 1
ATOM 791 O O . SER A 1 97 ? 24.913 -6.958 -21.183 1.00 40.25 97 SER A O 1
ATOM 793 N N . GLU A 1 98 ? 24.141 -6.697 -19.076 1.00 39.66 98 GLU A N 1
ATOM 794 C CA . GLU A 1 98 ? 23.652 -8.063 -18.844 1.00 39.66 98 GLU A CA 1
ATOM 795 C C . GLU A 1 98 ? 22.133 -8.026 -18.603 1.00 39.66 98 GLU A C 1
ATOM 797 O O . GLU A 1 98 ? 21.634 -7.316 -17.728 1.00 39.66 98 GLU A O 1
ATOM 802 N N . GLU A 1 99 ? 21.389 -8.746 -19.446 1.00 38.88 99 GLU A N 1
ATOM 803 C CA . GLU A 1 99 ? 19.933 -8.899 -19.377 1.00 38.88 99 GLU A CA 1
ATOM 804 C C . GLU A 1 99 ? 19.542 -9.850 -18.238 1.00 38.88 99 GLU A C 1
ATOM 806 O O . GLU A 1 99 ? 19.964 -11.006 -18.221 1.00 38.88 99 GLU A O 1
ATOM 811 N N . ILE A 1 100 ? 18.665 -9.406 -17.335 1.00 45.00 100 ILE A N 1
ATOM 812 C CA . ILE A 1 100 ? 18.005 -10.285 -16.361 1.00 45.00 100 ILE A CA 1
ATOM 813 C C . ILE A 1 100 ? 16.583 -10.565 -16.864 1.00 45.00 100 ILE A C 1
ATOM 815 O O . ILE A 1 100 ? 15.785 -9.644 -17.040 1.00 45.00 100 ILE A O 1
ATOM 819 N N . ARG A 1 101 ? 16.296 -11.844 -17.144 1.00 44.50 101 ARG A N 1
ATOM 820 C CA . ARG A 1 101 ? 14.981 -12.371 -17.553 1.00 44.50 101 ARG A CA 1
ATOM 821 C C . ARG A 1 101 ? 14.080 -12.613 -16.333 1.00 44.50 101 ARG A C 1
ATOM 823 O O . ARG A 1 101 ? 14.570 -13.029 -15.293 1.00 44.50 101 ARG A O 1
ATOM 830 N N . ALA A 1 102 ? 12.780 -12.386 -16.526 1.00 44.53 102 ALA A N 1
ATOM 831 C CA . ALA A 1 102 ? 11.696 -12.538 -15.552 1.00 44.53 102 ALA A CA 1
ATOM 832 C C . ALA A 1 102 ? 11.432 -13.999 -15.125 1.00 44.53 102 ALA A C 1
ATOM 834 O O . ALA A 1 102 ? 11.466 -14.894 -15.974 1.00 44.53 102 ALA A O 1
ATOM 835 N N . GLY A 1 103 ? 11.106 -14.210 -13.846 1.00 38.41 103 GLY A N 1
ATOM 836 C CA . GLY A 1 103 ? 10.767 -15.486 -13.207 1.00 38.41 103 GLY A CA 1
ATOM 837 C C . GLY A 1 103 ? 9.601 -15.395 -12.194 1.00 38.41 103 GLY A C 1
ATOM 838 O O . GLY A 1 103 ? 8.957 -14.366 -12.026 1.00 38.41 103 GLY A O 1
ATOM 839 N N . ASP A 1 104 ? 9.258 -16.542 -11.603 1.00 41.88 104 ASP A N 1
ATOM 840 C CA . ASP A 1 104 ? 7.969 -16.881 -10.965 1.00 41.88 104 ASP A CA 1
ATOM 841 C C . ASP A 1 104 ? 7.694 -16.273 -9.565 1.00 41.88 104 ASP A C 1
ATOM 843 O O . ASP A 1 104 ? 8.476 -15.502 -9.036 1.00 41.88 104 ASP A O 1
ATOM 847 N N . SER A 1 105 ? 6.585 -16.646 -8.904 1.00 46.62 105 SER A N 1
ATOM 848 C CA . SER A 1 105 ? 6.147 -16.126 -7.588 1.00 46.62 105 SER A CA 1
ATOM 849 C C . SER A 1 105 ? 7.156 -16.275 -6.432 1.00 46.62 105 SER A C 1
ATOM 851 O O . SER A 1 105 ? 7.087 -15.513 -5.472 1.00 46.62 105 SER A O 1
ATOM 853 N N . GLU A 1 106 ? 8.101 -17.220 -6.511 1.00 48.50 106 GLU A N 1
ATOM 854 C CA . GLU A 1 106 ? 9.246 -17.310 -5.580 1.00 48.50 106 GLU A CA 1
ATOM 855 C C . GLU A 1 106 ? 10.260 -16.168 -5.776 1.00 48.50 106 GLU A C 1
ATOM 857 O O . GLU A 1 106 ? 11.026 -15.846 -4.866 1.00 48.50 106 GLU A O 1
ATOM 862 N N . GLU A 1 107 ? 10.277 -15.546 -6.958 1.00 44.81 107 GLU A N 1
ATOM 863 C CA . GLU A 1 107 ? 11.088 -14.374 -7.258 1.00 44.81 107 GLU A CA 1
ATOM 864 C C . GLU A 1 107 ? 10.641 -13.216 -6.364 1.00 44.81 107 GLU A C 1
ATOM 866 O O . GLU A 1 107 ? 11.492 -12.663 -5.684 1.00 44.81 107 GLU A O 1
ATOM 871 N N . PHE A 1 108 ? 9.340 -12.932 -6.205 1.00 43.94 108 PHE A N 1
ATOM 872 C CA . PHE A 1 108 ? 8.871 -11.826 -5.351 1.00 43.94 108 PHE A CA 1
ATOM 873 C C . PHE A 1 108 ? 9.507 -11.829 -3.947 1.00 43.94 108 PHE A C 1
ATOM 875 O O . PHE A 1 108 ? 10.019 -10.794 -3.524 1.00 43.94 108 PHE A O 1
ATOM 882 N N . GLU A 1 109 ? 9.567 -12.979 -3.264 1.00 47.38 109 GLU A N 1
ATOM 883 C CA . GLU A 1 109 ? 10.234 -13.103 -1.957 1.00 47.38 109 GLU A CA 1
ATOM 884 C C . GLU A 1 109 ? 11.771 -13.056 -2.038 1.00 47.38 109 GLU A C 1
ATOM 886 O O . GLU A 1 109 ? 12.404 -12.464 -1.163 1.00 47.38 109 GLU A O 1
ATOM 891 N N . ARG A 1 110 ? 12.395 -13.635 -3.077 1.00 44.69 110 ARG A N 1
ATOM 892 C CA . ARG A 1 110 ? 13.865 -13.637 -3.242 1.00 44.69 110 ARG A CA 1
ATOM 893 C C . ARG A 1 110 ? 14.437 -12.288 -3.660 1.00 44.69 110 ARG A C 1
ATOM 895 O O . ARG A 1 110 ? 15.529 -11.937 -3.216 1.00 44.69 110 ARG A O 1
ATOM 902 N N . VAL A 1 111 ? 13.735 -11.535 -4.504 1.00 45.53 111 VAL A N 1
ATOM 903 C CA . VAL A 1 111 ? 14.163 -10.194 -4.905 1.00 45.53 111 VAL A CA 1
ATOM 904 C C . VAL A 1 111 ? 13.723 -9.137 -3.900 1.00 45.53 111 VAL A C 1
ATOM 906 O O . VAL A 1 111 ? 14.507 -8.224 -3.685 1.00 45.53 111 VAL A O 1
ATOM 909 N N . ALA A 1 112 ? 12.597 -9.265 -3.183 1.00 42.50 112 ALA A N 1
ATOM 910 C CA . ALA A 1 112 ? 12.110 -8.264 -2.212 1.00 42.50 112 ALA A CA 1
ATOM 911 C C . ALA A 1 112 ? 13.169 -7.579 -1.306 1.00 42.50 112 ALA A C 1
ATOM 913 O O . ALA A 1 112 ? 13.052 -6.363 -1.116 1.00 42.50 112 ALA A O 1
ATOM 914 N N . PRO A 1 113 ? 14.214 -8.257 -0.779 1.00 41.16 113 PRO A N 1
ATOM 915 C CA . PRO A 1 113 ? 15.216 -7.614 0.076 1.00 41.16 113 PRO A CA 1
ATOM 916 C C . PRO A 1 113 ? 16.137 -6.624 -0.658 1.00 41.16 113 PRO A C 1
ATOM 918 O O . PRO A 1 113 ? 16.708 -5.742 -0.022 1.00 41.16 113 PRO A O 1
ATOM 921 N N . ALA A 1 114 ? 16.295 -6.740 -1.981 1.00 42.16 114 ALA A N 1
ATOM 922 C CA . ALA A 1 114 ? 17.249 -5.942 -2.757 1.00 42.16 114 ALA A CA 1
ATOM 923 C C . ALA A 1 114 ? 16.650 -4.670 -3.405 1.00 42.16 114 ALA A C 1
ATOM 925 O O . ALA A 1 114 ? 17.408 -3.820 -3.872 1.00 42.16 114 ALA A O 1
ATOM 926 N N . TYR A 1 115 ? 15.318 -4.492 -3.420 1.00 47.53 115 TYR A N 1
ATOM 927 C CA . TYR A 1 115 ? 14.631 -3.415 -4.181 1.00 47.53 115 TYR A CA 1
ATOM 928 C C . TYR A 1 115 ? 14.077 -2.295 -3.310 1.00 47.53 115 TYR A C 1
ATOM 930 O O . TYR A 1 115 ? 13.366 -1.413 -3.793 1.00 47.53 115 TYR A O 1
ATOM 938 N N . SER A 1 116 ? 14.476 -2.240 -2.041 1.00 44.44 116 SER A N 1
ATOM 939 C CA . SER A 1 116 ? 14.460 -0.969 -1.343 1.00 44.44 116 SER A CA 1
ATOM 940 C C . SER A 1 116 ? 15.610 -0.119 -1.884 1.00 44.44 116 SER A C 1
ATOM 942 O O . SER A 1 116 ? 16.694 -0.067 -1.301 1.00 44.44 116 SER A O 1
ATOM 944 N N . THR A 1 117 ? 15.367 0.683 -2.919 1.00 52.72 117 THR A N 1
ATOM 945 C CA . THR A 1 117 ? 15.870 2.050 -2.801 1.00 52.72 117 THR A CA 1
ATOM 946 C C . THR A 1 117 ? 15.124 2.640 -1.609 1.00 52.72 117 THR A C 1
ATOM 948 O O . THR A 1 117 ? 14.049 3.229 -1.716 1.00 52.72 117 THR A O 1
ATOM 951 N N . ILE A 1 118 ? 15.712 2.412 -0.430 1.00 58.00 118 ILE A N 1
ATOM 952 C CA . ILE A 1 118 ? 15.313 2.907 0.885 1.00 58.00 118 ILE A CA 1
ATOM 953 C C . ILE A 1 118 ? 14.717 4.334 0.782 1.00 58.00 118 ILE A C 1
ATOM 955 O O . ILE A 1 118 ? 13.661 4.562 1.367 1.00 58.00 118 ILE A O 1
ATOM 959 N N . PRO A 1 119 ? 15.227 5.272 -0.052 1.00 64.56 119 PRO A N 1
ATOM 960 C CA . PRO A 1 119 ? 14.655 6.617 -0.171 1.00 64.56 119 PRO A CA 1
ATOM 961 C C . PRO A 1 119 ? 13.230 6.740 -0.747 1.00 64.56 119 PRO A C 1
ATOM 963 O O . PRO A 1 119 ? 12.510 7.657 -0.345 1.00 64.56 119 PRO A O 1
ATOM 966 N N . GLY A 1 120 ? 12.816 5.915 -1.716 1.00 66.94 120 GLY A N 1
ATOM 967 C CA . 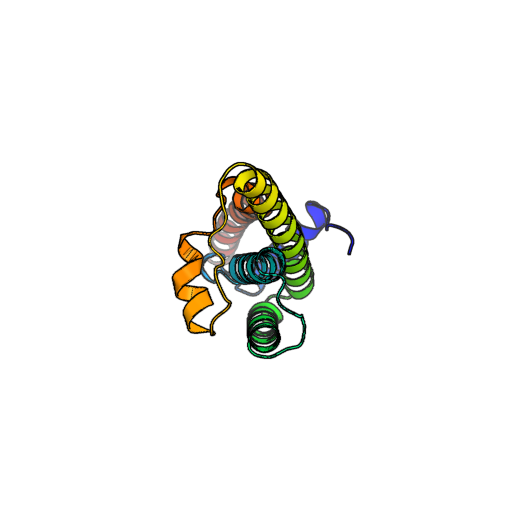GLY A 1 120 ? 11.496 6.028 -2.371 1.00 66.94 120 GLY A CA 1
ATOM 968 C C . GLY A 1 120 ? 10.376 5.553 -1.450 1.00 66.94 120 GLY A C 1
ATOM 969 O O . GLY A 1 120 ? 9.519 6.330 -1.016 1.00 66.94 120 GLY A O 1
ATOM 970 N N . MET A 1 121 ? 10.515 4.309 -0.988 1.00 73.81 121 MET A N 1
ATOM 971 C CA . MET A 1 121 ? 9.633 3.716 0.014 1.00 73.81 121 MET A CA 1
ATOM 972 C C . MET A 1 121 ? 9.623 4.535 1.315 1.00 73.81 121 MET A C 1
ATOM 974 O O . MET A 1 121 ? 8.549 4.846 1.825 1.00 73.81 121 MET A O 1
ATOM 978 N N . MET A 1 122 ? 10.775 5.002 1.823 1.00 74.69 122 MET A N 1
ATOM 979 C CA . MET A 1 122 ? 10.788 5.885 3.001 1.00 74.69 122 MET A CA 1
ATOM 980 C C . MET A 1 122 ? 10.002 7.177 2.779 1.00 74.69 122 MET A C 1
ATOM 982 O O . MET A 1 122 ? 9.340 7.642 3.704 1.00 74.69 122 MET A O 1
ATOM 986 N N . ARG A 1 123 ? 10.056 7.780 1.584 1.00 78.31 123 ARG A N 1
ATOM 987 C CA . ARG A 1 123 ? 9.272 8.985 1.272 1.00 78.31 123 ARG A CA 1
ATOM 988 C C . ARG A 1 123 ? 7.780 8.680 1.195 1.00 78.31 123 ARG A C 1
ATOM 990 O O . ARG A 1 123 ? 6.997 9.432 1.771 1.00 78.31 123 ARG A O 1
ATOM 997 N N . ALA A 1 124 ? 7.392 7.582 0.548 1.00 79.19 124 ALA A N 1
ATOM 998 C CA . ALA A 1 124 ? 5.998 7.155 0.458 1.00 79.19 124 ALA A CA 1
ATOM 999 C C . ALA A 1 124 ? 5.393 6.843 1.839 1.00 79.19 124 ALA A C 1
ATOM 1001 O O . ALA A 1 124 ? 4.260 7.233 2.121 1.00 79.19 124 ALA A O 1
ATOM 1002 N N . PHE A 1 125 ? 6.167 6.207 2.724 1.00 84.88 125 PHE A N 1
ATOM 1003 C CA . PHE A 1 125 ? 5.707 5.784 4.046 1.00 84.88 125 PHE A CA 1
ATOM 1004 C C . PHE A 1 125 ? 5.943 6.804 5.159 1.00 84.88 125 PHE A C 1
ATOM 1006 O O . PHE A 1 125 ? 5.367 6.648 6.231 1.00 84.88 125 PHE A O 1
ATOM 1013 N N . ARG A 1 126 ? 6.728 7.870 4.950 1.00 85.44 126 ARG A N 1
ATOM 1014 C CA . ARG A 1 126 ? 6.942 8.926 5.959 1.00 85.44 126 ARG A CA 1
ATOM 1015 C C . ARG A 1 126 ? 5.631 9.468 6.558 1.00 85.44 126 ARG A C 1
ATOM 1017 O O . ARG A 1 126 ? 5.521 9.435 7.786 1.00 85.44 126 ARG A O 1
ATOM 1024 N N . PRO A 1 127 ? 4.640 9.935 5.768 1.00 84.50 127 PRO A N 1
ATOM 1025 C CA . PRO A 1 127 ? 3.383 10.426 6.334 1.00 84.50 127 PRO A CA 1
ATOM 1026 C C . PRO A 1 127 ? 2.598 9.310 7.035 1.00 84.50 127 PRO A C 1
ATOM 1028 O O . PRO A 1 127 ? 2.104 9.515 8.139 1.00 84.50 127 PRO A O 1
ATOM 1031 N N . ILE A 1 128 ? 2.557 8.105 6.455 1.00 85.31 128 ILE A N 1
ATOM 1032 C CA . ILE A 1 128 ? 1.868 6.936 7.027 1.00 85.31 128 ILE A CA 1
ATOM 1033 C C . ILE A 1 128 ? 2.452 6.579 8.400 1.00 85.31 128 ILE A C 1
ATOM 1035 O O . ILE A 1 128 ? 1.713 6.395 9.363 1.00 85.31 128 ILE A O 1
ATOM 1039 N N . ASN A 1 129 ? 3.779 6.531 8.513 1.00 86.00 129 ASN A N 1
ATOM 1040 C CA . ASN A 1 129 ? 4.488 6.198 9.744 1.00 86.00 129 ASN A CA 1
ATOM 1041 C C . ASN A 1 129 ? 4.264 7.245 10.834 1.00 86.00 129 ASN A C 1
ATOM 1043 O O . ASN A 1 129 ? 4.006 6.874 11.978 1.00 86.00 129 ASN A O 1
ATOM 1047 N N . ARG A 1 130 ? 4.316 8.534 10.477 1.00 87.88 130 ARG A N 1
ATOM 1048 C CA . ARG A 1 130 ? 4.008 9.633 11.400 1.00 87.88 130 ARG A CA 1
ATOM 1049 C C . ARG A 1 130 ? 2.585 9.508 11.941 1.00 87.88 130 ARG A C 1
ATOM 1051 O O . ARG A 1 130 ? 2.393 9.450 13.150 1.00 87.88 130 ARG A O 1
ATOM 1058 N N . ILE A 1 131 ? 1.608 9.381 11.046 1.00 86.62 131 ILE A N 1
ATOM 1059 C CA . ILE A 1 131 ? 0.188 9.280 11.396 1.00 86.62 131 ILE A CA 1
ATOM 1060 C C . ILE A 1 131 ? -0.089 8.047 12.269 1.00 86.62 131 ILE A C 1
ATOM 1062 O O . ILE A 1 131 ? -0.772 8.148 13.285 1.00 86.62 131 ILE A O 1
ATOM 1066 N N . MET A 1 132 ? 0.455 6.880 11.915 1.00 82.56 132 MET A N 1
ATOM 1067 C CA . MET A 1 132 ? 0.291 5.662 12.719 1.00 82.56 132 MET A CA 1
ATOM 1068 C C . MET A 1 132 ? 0.897 5.813 14.121 1.00 82.56 132 MET A C 1
ATOM 1070 O O . MET A 1 132 ? 0.321 5.318 15.093 1.00 82.56 132 MET A O 1
ATOM 1074 N N . GLY A 1 133 ? 2.023 6.525 14.232 1.00 83.06 133 GLY A N 1
ATOM 1075 C CA . GLY A 1 133 ? 2.646 6.880 15.507 1.00 83.06 133 GLY A CA 1
ATOM 1076 C C . GLY A 1 133 ? 1.805 7.834 16.359 1.00 83.06 133 GLY A C 1
ATOM 1077 O O . GLY A 1 133 ? 1.839 7.724 17.577 1.00 83.06 133 GLY A O 1
ATOM 1078 N N . GLU A 1 134 ? 1.013 8.719 15.752 1.00 86.38 134 GLU A N 1
ATOM 1079 C CA . GLU A 1 134 ? 0.070 9.601 16.462 1.00 86.38 134 GLU A CA 1
ATOM 1080 C C . GLU A 1 134 ? -1.183 8.839 16.939 1.00 86.38 134 GLU A C 1
ATOM 1082 O O . GLU A 1 134 ? -1.677 9.057 18.046 1.00 86.38 134 GLU A O 1
ATOM 1087 N N . ILE A 1 135 ? -1.695 7.913 16.120 1.00 83.31 135 ILE A N 1
ATOM 1088 C CA . ILE A 1 135 ? -2.955 7.198 16.381 1.00 83.31 135 ILE A CA 1
ATOM 1089 C C . ILE A 1 135 ? -2.804 6.122 17.468 1.00 83.31 135 ILE A C 1
ATOM 1091 O O . ILE A 1 135 ? -3.663 6.027 18.351 1.00 83.31 135 ILE A O 1
ATOM 1095 N N . LYS A 1 136 ? -1.739 5.302 17.428 1.00 75.75 136 LYS A N 1
ATOM 1096 C CA . LYS A 1 136 ? -1.558 4.171 18.367 1.00 75.75 136 LYS A CA 1
ATOM 1097 C C . LYS A 1 136 ? -1.569 4.613 19.851 1.00 75.75 136 LYS A C 1
ATOM 1099 O O . LYS A 1 136 ? -2.337 4.034 20.624 1.00 75.75 136 LYS A O 1
ATOM 1104 N N . PRO A 1 137 ? -0.811 5.644 20.279 1.00 74.25 137 PRO A N 1
ATOM 1105 C CA . PRO A 1 137 ? -0.830 6.130 21.664 1.00 74.25 137 PRO A CA 1
ATOM 1106 C C . PRO A 1 137 ? -2.193 6.687 22.099 1.00 74.25 137 PRO A C 1
ATOM 1108 O O . PRO A 1 137 ? -2.620 6.478 23.240 1.00 74.25 137 PRO A O 1
ATOM 1111 N N . ALA A 1 138 ? -2.902 7.367 21.191 1.00 69.50 138 ALA A N 1
ATOM 1112 C CA . ALA A 1 138 ? -4.219 7.934 21.467 1.00 69.50 138 ALA A CA 1
ATOM 1113 C C . ALA A 1 138 ? -5.260 6.839 21.758 1.00 69.50 138 ALA A C 1
ATOM 1115 O O . ALA A 1 138 ? -6.017 6.941 22.725 1.00 69.50 138 ALA A O 1
ATOM 1116 N N . LEU A 1 139 ? -5.253 5.750 20.983 1.00 67.12 139 LEU A N 1
ATOM 1117 C CA . LEU A 1 139 ? -6.121 4.597 21.229 1.00 67.12 139 LEU A CA 1
ATOM 1118 C C . LEU A 1 139 ? -5.752 3.855 22.515 1.00 67.12 139 LEU A C 1
ATOM 1120 O O . LEU A 1 139 ? -6.644 3.509 23.285 1.00 67.12 139 LEU A O 1
ATOM 1124 N N . GLY A 1 140 ? -4.458 3.672 22.797 1.00 69.75 140 GLY A N 1
ATOM 1125 C CA . GLY A 1 140 ? -4.007 3.074 24.059 1.00 69.75 140 GLY A CA 1
ATOM 1126 C C . GLY A 1 140 ? -4.521 3.837 25.285 1.00 69.75 140 GLY A C 1
ATOM 1127 O O . GLY A 1 140 ? -4.971 3.234 26.260 1.00 69.75 140 GLY A O 1
ATOM 1128 N N . THR A 1 141 ? -4.539 5.170 25.207 1.00 72.12 141 THR A N 1
ATOM 1129 C CA . THR A 1 141 ? -5.087 6.037 26.261 1.00 72.12 141 THR A CA 1
ATOM 1130 C C . THR A 1 141 ? -6.610 5.917 26.354 1.00 72.12 141 THR A C 1
ATOM 1132 O O . THR A 1 141 ? -7.149 5.786 27.452 1.00 72.12 141 THR A O 1
ATOM 1135 N N . PHE A 1 142 ? -7.304 5.889 25.214 1.00 66.50 142 PHE A N 1
ATOM 1136 C CA . PHE A 1 142 ? -8.758 5.731 25.140 1.00 66.50 142 PHE A CA 1
ATOM 1137 C C . PHE A 1 142 ? -9.240 4.401 25.745 1.00 66.50 142 PHE A C 1
ATOM 1139 O O . PHE A 1 142 ? -10.115 4.393 26.608 1.00 66.50 142 PHE A O 1
ATOM 1146 N N . PHE A 1 143 ? -8.621 3.275 25.378 1.00 67.50 143 PHE A N 1
ATOM 1147 C CA . PHE A 1 143 ? -8.968 1.968 25.948 1.00 67.50 143 PHE A CA 1
ATOM 1148 C C . PHE A 1 143 ? -8.605 1.852 27.433 1.00 67.50 143 PHE A C 1
ATOM 1150 O O . PHE A 1 143 ? -9.300 1.165 28.179 1.00 67.50 143 PHE A O 1
ATOM 1157 N N . LYS A 1 144 ? -7.552 2.543 27.892 1.00 70.06 144 LYS A N 1
ATOM 1158 C CA . LYS A 1 144 ? -7.219 2.635 29.321 1.00 70.06 144 LYS A CA 1
ATOM 1159 C C . LYS A 1 144 ? -8.262 3.441 30.102 1.00 70.06 144 LYS A C 1
ATOM 1161 O O . LYS A 1 144 ? -8.540 3.099 31.247 1.00 70.06 144 LYS A O 1
ATOM 1166 N N . ALA A 1 145 ? -8.841 4.476 29.493 1.00 64.69 145 ALA A N 1
ATOM 1167 C CA . ALA A 1 145 ? -9.903 5.277 30.096 1.00 64.69 145 ALA A CA 1
ATOM 1168 C C . ALA A 1 145 ? -11.243 4.524 30.180 1.00 64.69 145 ALA A C 1
ATOM 1170 O O . ALA A 1 145 ? -11.947 4.683 31.165 1.00 64.69 145 ALA A O 1
ATOM 1171 N N . LEU A 1 146 ? -11.564 3.664 29.207 1.00 66.38 146 LEU A N 1
ATOM 1172 C CA . LEU A 1 146 ? -12.788 2.842 29.210 1.00 66.38 146 LEU A CA 1
ATOM 1173 C C . LEU A 1 146 ? -12.793 1.700 30.241 1.00 66.38 146 LEU A C 1
ATOM 1175 O O . LEU A 1 146 ? -13.841 1.117 30.496 1.00 66.38 146 LEU A O 1
ATOM 1179 N N . LYS A 1 147 ? -11.629 1.335 30.792 1.00 63.12 147 LYS A N 1
ATOM 1180 C CA . LYS A 1 147 ? -11.485 0.281 31.812 1.00 63.12 147 LYS A CA 1
ATOM 1181 C C . LYS A 1 147 ? -11.502 0.813 33.255 1.00 63.12 147 LYS A C 1
ATOM 1183 O O . LYS A 1 147 ? -11.237 0.036 34.170 1.00 63.12 147 LYS A O 1
ATOM 1188 N N . LYS A 1 148 ? -11.743 2.112 33.453 1.00 51.88 148 LYS A N 1
ATOM 1189 C CA . LYS A 1 148 ? -11.949 2.746 34.764 1.00 51.88 148 LYS A CA 1
ATOM 1190 C C . LYS A 1 148 ? -13.426 3.027 34.979 1.00 51.88 148 LYS A C 1
ATOM 1192 O O . LYS A 1 148 ? -13.834 2.940 36.154 1.00 51.88 148 LYS A O 1
#

Radius of gyration: 17.68 Å; chains: 1; bounding box: 41×32×56 Å

Foldseek 3Di:
DDDDDLVRLLVLVLQLVVLVDDVVVCLLVLLLLLLLVCQQVVDDPPDPPSVVSLVVSCVVCVSSVCNVSSVNSSPLSNVVNNVVNVVVVVVCVVPPDDDDDDDDPVCSVVCVVPPPPVVSVCVSCVSVVVSSVVNPVVVVVVVVVVVD

Sequence (148 aa):
MKEPSEEEIREILRRAVQLGYEKEMEILEDAYKLGFSVGFYGHMEGVGWVEEEYKKIMNKGRPFKLSKLLKYLYEKGKREGALEASYKKSLSLGAKSEEIRAGDSEEFERVAPAYSTIPGMMRAFRPINRIMGEIKPALGTFFKALKK